Protein AF-A0A7W6G646-F1 (afdb_monomer_lite)

Structure (mmCIF, N/CA/C/O backbone):
data_AF-A0A7W6G646-F1
#
_entry.id   AF-A0A7W6G646-F1
#
loop_
_atom_site.group_PDB
_atom_site.id
_atom_site.type_symbol
_atom_site.label_atom_id
_atom_site.label_alt_id
_atom_site.label_comp_id
_atom_site.label_asym_id
_atom_site.label_entity_id
_atom_site.label_seq_id
_atom_site.pdbx_PDB_ins_code
_atom_site.Cartn_x
_atom_site.Cartn_y
_atom_site.Cartn_z
_atom_site.occupancy
_atom_site.B_iso_or_equiv
_atom_site.auth_seq_id
_atom_site.auth_comp_id
_atom_site.auth_asym_id
_atom_site.auth_atom_id
_atom_site.pdbx_PDB_model_num
ATOM 1 N N . MET A 1 1 ? 10.150 9.027 26.539 1.00 42.88 1 MET A N 1
ATOM 2 C CA . MET A 1 1 ? 9.088 9.222 25.529 1.00 42.88 1 MET A CA 1
ATOM 3 C C . MET A 1 1 ? 8.862 7.885 24.848 1.00 42.88 1 MET A C 1
ATOM 5 O O . MET A 1 1 ? 9.775 7.461 24.166 1.00 42.88 1 MET A O 1
ATOM 9 N N . ASN A 1 2 ? 7.768 7.177 25.147 1.00 41.62 2 ASN A N 1
ATOM 10 C CA . ASN A 1 2 ? 7.185 6.090 24.332 1.00 41.62 2 ASN A CA 1
ATOM 11 C C . ASN A 1 2 ? 6.028 5.461 25.118 1.00 41.62 2 ASN A C 1
ATOM 13 O O . ASN A 1 2 ? 6.113 4.344 25.619 1.00 41.62 2 ASN A O 1
ATOM 17 N N . GLY A 1 3 ? 4.952 6.226 25.283 1.00 47.31 3 GLY A N 1
ATOM 18 C CA . GLY A 1 3 ? 3.675 5.688 25.732 1.00 47.31 3 GLY A CA 1
ATOM 19 C C . GLY A 1 3 ? 2.755 5.585 24.532 1.00 47.31 3 GLY A C 1
ATOM 20 O O . GLY A 1 3 ? 2.107 6.572 24.214 1.00 47.31 3 GLY A O 1
ATOM 21 N N . THR A 1 4 ? 2.732 4.453 23.824 1.00 54.28 4 THR A N 1
ATOM 22 C CA . THR A 1 4 ? 1.643 4.105 22.886 1.00 54.28 4 THR A CA 1
ATOM 23 C C . THR A 1 4 ? 1.876 2.720 22.291 1.00 54.28 4 THR A C 1
ATOM 25 O O . THR A 1 4 ? 2.693 2.584 21.399 1.00 54.28 4 THR A O 1
ATOM 28 N N . ASN A 1 5 ? 1.162 1.690 22.764 1.00 59.94 5 ASN A N 1
ATOM 29 C CA . ASN A 1 5 ? 1.015 0.413 22.034 1.00 59.94 5 ASN A CA 1
ATOM 30 C C . ASN A 1 5 ? -0.308 -0.337 22.322 1.00 59.94 5 ASN A C 1
ATOM 32 O O . ASN A 1 5 ? -0.539 -1.406 21.767 1.00 59.94 5 ASN A O 1
ATOM 36 N N . ALA A 1 6 ? -1.207 0.212 23.151 1.00 56.50 6 ALA A N 1
ATOM 37 C CA . ALA A 1 6 ? -2.523 -0.388 23.408 1.00 56.50 6 ALA A CA 1
ATOM 38 C C . ALA A 1 6 ? -3.656 0.316 22.637 1.00 56.50 6 ALA A C 1
ATOM 40 O O . ALA A 1 6 ? -4.500 -0.351 22.047 1.00 56.50 6 ALA A O 1
ATOM 41 N N . ASN A 1 7 ? -3.653 1.655 22.583 1.00 55.84 7 ASN A N 1
ATOM 42 C CA . ASN A 1 7 ? -4.695 2.407 21.872 1.00 55.84 7 ASN A CA 1
ATOM 43 C C . ASN A 1 7 ? -4.542 2.356 20.351 1.00 55.84 7 ASN A C 1
ATOM 45 O O . ASN A 1 7 ? -5.548 2.220 19.669 1.00 55.84 7 ASN A O 1
ATOM 49 N N . GLN A 1 8 ? -3.315 2.394 19.821 1.00 58.34 8 GLN A N 1
ATOM 50 C CA . GLN A 1 8 ? -3.095 2.308 18.373 1.00 58.34 8 GLN A CA 1
ATOM 51 C C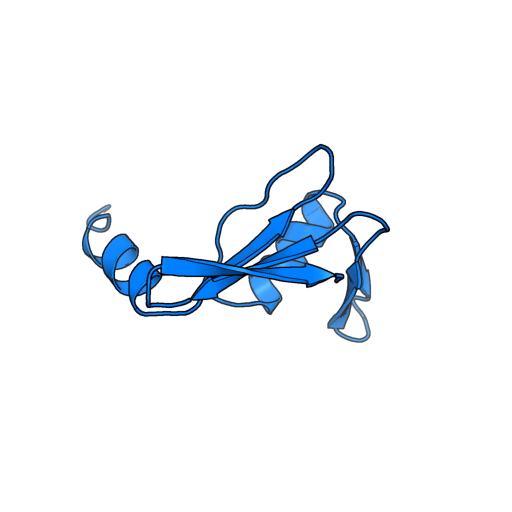 . GLN A 1 8 ? -3.660 0.997 17.811 1.00 58.34 8 GLN A C 1
ATOM 53 O O . GLN A 1 8 ? -4.467 1.042 16.896 1.00 58.34 8 GLN A O 1
ATOM 58 N N . ASN A 1 9 ? -3.373 -0.139 18.466 1.00 58.72 9 ASN A N 1
ATOM 59 C CA . ASN A 1 9 ? -3.932 -1.437 18.079 1.00 58.72 9 ASN A CA 1
ATOM 60 C C . ASN A 1 9 ? -5.470 -1.448 18.093 1.00 58.72 9 ASN A C 1
ATOM 62 O O . ASN A 1 9 ? -6.060 -2.059 17.216 1.00 58.72 9 ASN A O 1
ATOM 66 N N . ARG A 1 10 ? -6.136 -0.770 19.046 1.00 60.59 10 ARG A N 1
ATOM 67 C CA . ARG A 1 10 ? -7.613 -0.688 19.083 1.00 60.59 10 ARG A CA 1
ATOM 68 C C . ARG A 1 10 ? -8.188 0.213 17.990 1.00 60.59 10 ARG A C 1
ATOM 70 O O . ARG A 1 10 ? -9.219 -0.134 17.427 1.00 60.59 10 ARG A O 1
ATOM 77 N N . ILE A 1 11 ? -7.538 1.336 17.682 1.00 60.75 11 ILE A N 1
ATOM 78 C CA . ILE A 1 11 ? -7.956 2.250 16.605 1.00 60.75 11 ILE A CA 1
ATOM 79 C C . ILE A 1 11 ? -7.758 1.581 15.238 1.00 60.75 11 ILE A C 1
ATOM 81 O O . ILE A 1 11 ? -8.606 1.716 14.361 1.00 60.75 11 ILE A O 1
ATOM 85 N N . ASP A 1 12 ? -6.692 0.792 15.091 1.00 63.12 12 ASP A N 1
ATOM 86 C CA . ASP A 1 12 ? -6.409 0.007 13.889 1.00 63.12 12 ASP A CA 1
ATOM 87 C C . ASP A 1 12 ? -7.493 -1.058 13.622 1.00 63.12 12 ASP A C 1
ATOM 89 O O . ASP A 1 12 ? -7.742 -1.380 12.467 1.00 63.12 12 ASP A O 1
ATOM 93 N N . VAL A 1 13 ? -8.178 -1.573 14.658 1.00 64.00 13 VAL A N 1
ATOM 94 C CA . VAL A 1 13 ? -9.348 -2.466 14.491 1.00 64.00 13 VAL A CA 1
ATOM 95 C C . VAL A 1 13 ? -10.635 -1.680 14.216 1.00 64.00 13 VAL A C 1
ATOM 97 O O . VAL A 1 13 ? -11.562 -2.209 13.627 1.00 64.00 13 VAL A O 1
ATOM 100 N N . MET A 1 14 ? -10.732 -0.413 14.625 1.00 71.12 14 MET A N 1
ATOM 101 C CA . MET A 1 14 ? -11.930 0.408 14.383 1.00 71.12 14 MET A CA 1
ATOM 102 C C . MET A 1 14 ? -11.944 1.041 12.984 1.00 71.12 14 MET A C 1
ATOM 104 O O . MET A 1 14 ? -13.013 1.371 12.467 1.00 71.12 14 MET A O 1
ATOM 108 N N . ASN A 1 15 ? -10.779 1.172 12.348 1.00 83.81 15 ASN A N 1
ATOM 109 C CA . ASN A 1 15 ? -10.624 1.779 11.033 1.00 83.81 15 ASN A CA 1
ATOM 110 C C . ASN A 1 15 ? -10.201 0.740 9.989 1.00 83.81 15 ASN A C 1
ATOM 112 O O . ASN A 1 15 ? -9.540 -0.244 10.295 1.00 83.81 15 ASN A O 1
ATOM 116 N N . LYS A 1 16 ? -10.554 0.976 8.719 1.00 91.62 16 LYS A N 1
ATOM 117 C CA . LYS A 1 16 ? -10.065 0.130 7.623 1.00 91.62 16 LYS A CA 1
ATOM 118 C C . LYS A 1 16 ? -8.545 0.243 7.514 1.00 91.62 16 LYS A C 1
ATOM 120 O O . LYS A 1 16 ? -8.030 1.359 7.477 1.00 91.62 16 LYS A O 1
ATOM 125 N N . LEU A 1 17 ? -7.856 -0.887 7.381 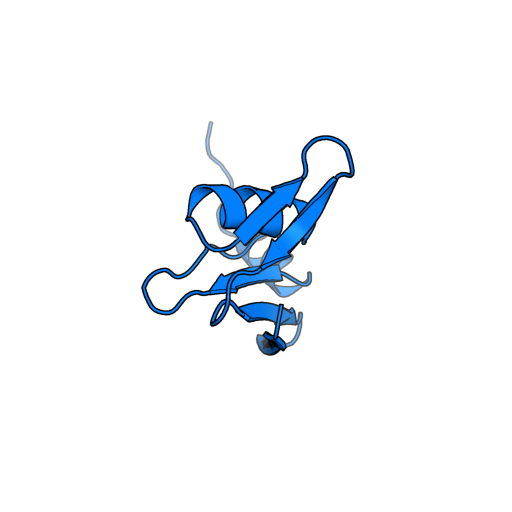1.00 94.06 17 LEU A N 1
ATOM 126 C CA . LEU A 1 17 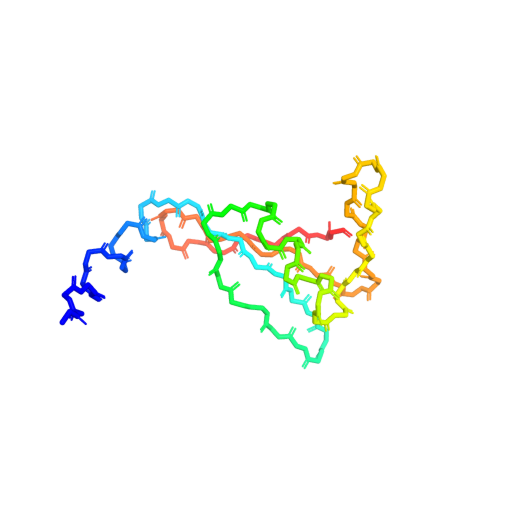? -6.424 -0.919 7.078 1.00 94.06 17 LEU A CA 1
ATOM 127 C C . LEU A 1 17 ? -6.178 -1.474 5.682 1.00 94.06 17 LEU A C 1
ATOM 129 O O . LEU A 1 17 ? -6.951 -2.276 5.175 1.00 94.06 17 LEU A O 1
ATOM 133 N N . TYR A 1 18 ? -5.059 -1.090 5.084 1.00 94.88 18 TYR A N 1
ATOM 134 C CA . TYR A 1 18 ? -4.682 -1.434 3.719 1.00 94.88 18 TYR A CA 1
ATOM 135 C C . TYR A 1 18 ? -3.273 -2.020 3.702 1.00 94.88 18 TYR A C 1
ATOM 137 O O . TYR A 1 18 ? -2.378 -1.503 4.374 1.00 94.88 18 TYR A O 1
ATOM 145 N N . ARG A 1 19 ? -3.042 -3.067 2.910 1.00 95.06 19 ARG A N 1
ATOM 146 C CA . ARG A 1 19 ? -1.692 -3.562 2.605 1.00 95.06 19 ARG A CA 1
ATOM 147 C C . ARG A 1 19 ? -1.610 -4.118 1.193 1.00 95.06 19 ARG A C 1
ATOM 149 O O . ARG A 1 19 ? -2.585 -4.642 0.670 1.00 95.06 19 ARG A O 1
ATOM 156 N N . TYR A 1 20 ? -0.419 -4.064 0.611 1.00 95.06 20 TYR A N 1
ATOM 157 C CA . TYR A 1 20 ? -0.131 -4.736 -0.652 1.00 95.06 20 TYR A CA 1
ATOM 158 C C . TYR A 1 20 ? 0.609 -6.044 -0.404 1.00 95.06 20 TYR A C 1
ATOM 160 O O . TYR A 1 20 ? 1.534 -6.104 0.410 1.00 95.06 20 TYR A O 1
ATOM 168 N N . VAL A 1 21 ? 0.196 -7.085 -1.117 1.00 93.75 21 VAL A N 1
ATO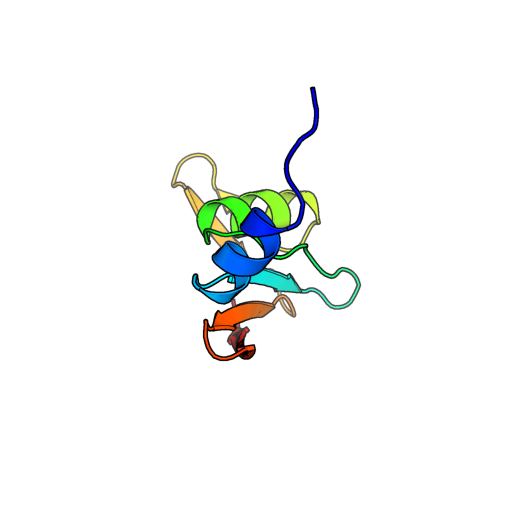M 169 C CA . VAL A 1 21 ? 0.778 -8.425 -1.055 1.00 93.75 21 VAL A CA 1
ATOM 170 C C . VAL A 1 21 ? 1.225 -8.823 -2.451 1.00 93.75 21 VAL A C 1
ATOM 172 O O . VAL A 1 21 ? 0.462 -8.698 -3.404 1.00 93.75 21 VAL A O 1
ATOM 175 N N . THR A 1 22 ? 2.457 -9.301 -2.566 1.00 91.81 22 THR A N 1
ATOM 176 C CA . THR A 1 22 ? 3.015 -9.904 -3.780 1.00 91.81 22 THR A CA 1
ATOM 177 C C . THR A 1 22 ? 3.328 -11.374 -3.513 1.00 91.81 22 THR A C 1
ATOM 179 O O . THR A 1 22 ? 3.280 -11.827 -2.369 1.00 91.81 22 THR A O 1
ATOM 182 N N . ALA A 1 23 ? 3.712 -12.122 -4.549 1.00 90.50 23 ALA A N 1
ATOM 183 C CA . ALA A 1 23 ? 4.120 -13.521 -4.401 1.00 90.50 23 ALA A CA 1
ATOM 184 C C . ALA A 1 23 ? 5.273 -13.727 -3.395 1.00 90.50 23 ALA A C 1
ATOM 186 O O . ALA A 1 23 ? 5.362 -14.778 -2.767 1.00 90.50 23 ALA A O 1
ATOM 187 N N . HIS A 1 24 ? 6.149 -12.729 -3.228 1.00 89.81 24 HIS A N 1
ATOM 188 C CA . HIS A 1 24 ? 7.367 -12.853 -2.418 1.00 89.81 24 HIS A CA 1
ATOM 189 C C . HIS A 1 24 ? 7.394 -11.944 -1.184 1.00 89.81 24 HIS A C 1
ATOM 191 O O . HIS A 1 24 ? 8.283 -12.089 -0.346 1.00 89.81 24 HIS A O 1
ATOM 197 N N . ARG A 1 25 ? 6.486 -10.965 -1.075 1.00 91.19 25 ARG A N 1
ATOM 198 C CA . ARG A 1 25 ? 6.513 -9.955 -0.007 1.00 91.19 25 ARG A CA 1
ATOM 199 C C . ARG A 1 25 ? 5.109 -9.595 0.459 1.00 91.19 25 ARG A C 1
ATOM 201 O O . ARG A 1 25 ? 4.205 -9.393 -0.344 1.00 91.19 25 ARG A O 1
ATOM 208 N N . VAL A 1 26 ? 4.963 -9.431 1.769 1.00 93.31 26 VAL A N 1
ATOM 209 C CA . VAL A 1 26 ? 3.724 -8.988 2.418 1.00 93.31 26 VAL A CA 1
ATOM 210 C C . VAL A 1 26 ? 3.981 -7.627 3.055 1.00 93.31 26 VAL A C 1
ATOM 212 O O . VAL A 1 26 ? 4.879 -7.485 3.885 1.00 93.31 26 VAL A O 1
ATOM 215 N N . GLY A 1 27 ? 3.216 -6.615 2.651 1.00 91.00 27 GLY A N 1
ATOM 216 C CA . GLY A 1 27 ? 3.274 -5.286 3.249 1.00 91.00 27 GLY A CA 1
ATOM 217 C C . GLY A 1 27 ? 2.700 -5.251 4.668 1.00 91.00 27 GLY A C 1
ATOM 218 O O . GLY A 1 27 ? 1.894 -6.097 5.061 1.00 91.00 27 GLY A O 1
ATOM 219 N N . LYS A 1 28 ? 3.088 -4.232 5.442 1.00 93.19 28 LYS A N 1
ATOM 220 C CA . LYS A 1 28 ? 2.434 -3.921 6.719 1.00 93.19 28 LYS A CA 1
ATOM 221 C C . LYS A 1 28 ? 1.013 -3.405 6.456 1.00 93.19 28 LYS A C 1
ATOM 223 O O . LYS A 1 28 ? 0.737 -2.865 5.389 1.00 93.19 28 LYS A O 1
ATOM 228 N N . TRP A 1 29 ? 0.131 -3.546 7.438 1.00 93.69 29 TRP A N 1
ATOM 229 C CA . TRP A 1 29 ? -1.129 -2.813 7.478 1.00 93.69 29 TRP A CA 1
ATOM 230 C C . TRP A 1 29 ? -0.890 -1.315 7.701 1.00 93.69 29 TRP A C 1
ATOM 232 O O . TRP A 1 29 ? -0.136 -0.925 8.597 1.00 93.69 29 TRP A O 1
ATOM 242 N N . TYR A 1 30 ? -1.541 -0.491 6.886 1.00 93.31 30 TYR A N 1
ATOM 243 C CA . TYR A 1 30 ? -1.503 0.967 6.953 1.00 93.31 30 TYR A CA 1
ATOM 244 C C . TYR A 1 30 ? -2.919 1.536 7.087 1.00 93.31 30 TYR A C 1
ATOM 246 O O . TYR A 1 30 ? -3.847 0.960 6.526 1.00 93.31 30 TYR A O 1
ATOM 254 N N . PRO A 1 31 ? -3.099 2.669 7.782 1.00 91.44 31 PRO A N 1
ATOM 255 C CA . PRO A 1 31 ? -4.422 3.248 8.029 1.00 91.44 31 PRO A CA 1
ATOM 256 C C . PRO A 1 31 ? -5.058 3.896 6.789 1.00 91.44 31 PRO A C 1
ATOM 258 O O . PRO A 1 31 ? -6.254 4.172 6.780 1.00 91.44 31 PRO A O 1
ATOM 261 N N . ASP A 1 32 ? -4.279 4.148 5.737 1.00 90.75 32 ASP A N 1
ATOM 262 C CA . ASP A 1 32 ? -4.751 4.788 4.516 1.00 90.75 32 ASP A CA 1
ATOM 263 C C . ASP A 1 32 ? -4.127 4.164 3.257 1.00 90.75 32 ASP A C 1
ATOM 265 O O . ASP A 1 32 ? -2.989 3.676 3.254 1.00 90.75 32 ASP A O 1
ATOM 269 N N . LEU A 1 33 ? -4.898 4.185 2.167 1.00 91.56 33 LEU A N 1
ATOM 270 C CA . LEU A 1 33 ? -4.517 3.569 0.897 1.00 91.56 33 LEU A CA 1
ATOM 271 C C . LEU A 1 33 ? -3.293 4.245 0.262 1.00 91.56 33 LEU A C 1
ATOM 273 O O . LEU A 1 33 ? -2.457 3.560 -0.324 1.00 91.56 33 LEU A O 1
ATOM 277 N N . ALA A 1 34 ? -3.155 5.566 0.398 1.00 91.56 34 ALA A N 1
ATOM 278 C CA . ALA A 1 34 ? -2.046 6.311 -0.194 1.00 91.56 34 ALA A CA 1
ATOM 279 C C . ALA A 1 34 ? -0.704 5.924 0.448 1.00 91.56 34 ALA A C 1
ATOM 281 O O . ALA A 1 34 ? 0.290 5.702 -0.248 1.00 91.56 34 ALA A O 1
ATOM 282 N N . THR A 1 35 ? -0.672 5.772 1.772 1.00 92.12 35 THR A N 1
ATOM 283 C CA . THR A 1 35 ? 0.484 5.250 2.500 1.00 92.12 35 THR A CA 1
ATOM 284 C C . THR A 1 35 ? 0.785 3.819 2.065 1.00 92.12 35 THR A C 1
ATOM 286 O O . THR A 1 35 ? 1.935 3.522 1.731 1.00 92.12 35 THR A O 1
ATOM 289 N N . ALA A 1 36 ? -0.230 2.953 1.965 1.00 93.81 36 ALA A N 1
ATOM 290 C CA . ALA A 1 36 ? -0.045 1.586 1.478 1.00 93.81 36 ALA A CA 1
ATOM 291 C C . ALA A 1 36 ? 0.566 1.545 0.065 1.00 93.81 36 ALA A C 1
ATOM 293 O O . ALA A 1 36 ? 1.509 0.789 -0.152 1.00 93.81 36 ALA A O 1
ATOM 294 N N . GLN A 1 37 ? 0.111 2.390 -0.867 1.00 93.56 37 GLN A N 1
ATOM 295 C CA . GLN A 1 37 ? 0.651 2.501 -2.232 1.00 93.56 37 GLN A CA 1
ATOM 296 C C . GLN A 1 37 ? 2.109 2.979 -2.257 1.00 93.56 37 GLN A C 1
ATOM 298 O O . GLN A 1 37 ? 2.950 2.416 -2.959 1.00 93.56 37 GLN A O 1
ATOM 303 N N . ARG A 1 38 ? 2.453 3.981 -1.439 1.00 91.75 38 ARG A N 1
ATOM 304 C CA . ARG A 1 38 ? 3.838 4.472 -1.325 1.00 91.75 38 ARG A CA 1
ATOM 305 C C . ARG A 1 38 ? 4.788 3.385 -0.834 1.00 91.75 38 ARG A C 1
ATOM 307 O O . ARG A 1 38 ? 5.906 3.267 -1.334 1.00 91.75 38 ARG A O 1
ATOM 314 N N . PHE A 1 39 ? 4.365 2.586 0.143 1.00 91.81 39 PHE A N 1
ATOM 315 C CA . PHE A 1 39 ? 5.165 1.458 0.615 1.00 91.81 39 PHE A CA 1
ATOM 316 C C . PHE A 1 39 ? 5.154 0.283 -0.365 1.00 91.81 39 PHE A C 1
ATOM 318 O O . PHE A 1 39 ? 6.186 -0.365 -0.517 1.00 91.81 39 PHE A O 1
ATOM 325 N N . ALA A 1 40 ? 4.054 0.060 -1.086 1.00 90.81 40 ALA A N 1
ATOM 326 C CA . ALA A 1 40 ? 3.962 -0.920 -2.164 1.00 90.81 40 ALA A CA 1
ATOM 327 C C . ALA A 1 40 ? 5.016 -0.661 -3.250 1.00 90.81 40 ALA A C 1
ATOM 329 O O . ALA A 1 40 ? 5.738 -1.577 -3.640 1.00 90.81 40 ALA A O 1
ATOM 330 N N . PHE A 1 41 ? 5.181 0.599 -3.660 1.00 89.88 41 PHE A N 1
ATOM 331 C CA . PHE A 1 41 ? 6.247 1.006 -4.575 1.00 89.88 41 PHE A CA 1
ATOM 332 C C . PHE A 1 41 ? 7.640 0.656 -4.024 1.00 89.88 41 PHE A C 1
ATOM 334 O O . PHE A 1 41 ? 8.438 0.022 -4.710 1.00 89.88 41 PHE A O 1
ATOM 341 N N . LYS A 1 42 ? 7.906 0.956 -2.744 1.00 87.81 42 LYS A N 1
ATOM 342 C CA . LYS A 1 42 ? 9.193 0.642 -2.089 1.00 87.81 42 LYS A CA 1
ATOM 343 C C . LYS A 1 42 ? 9.500 -0.855 -2.012 1.00 87.81 42 LYS A C 1
ATOM 345 O O . LYS A 1 42 ? 10.665 -1.237 -2.076 1.00 87.81 42 LYS A O 1
ATOM 350 N N . ILE A 1 43 ? 8.485 -1.708 -1.859 1.00 85.50 43 ILE A N 1
ATOM 351 C CA . ILE A 1 43 ? 8.676 -3.167 -1.798 1.00 85.50 43 ILE A CA 1
ATOM 352 C C . ILE A 1 43 ? 8.666 -3.835 -3.179 1.00 85.50 43 ILE A C 1
ATOM 354 O O . ILE A 1 43 ? 8.870 -5.048 -3.240 1.00 85.50 43 ILE A O 1
ATOM 358 N N . GLY A 1 44 ? 8.468 -3.073 -4.261 1.00 85.62 44 GLY A N 1
ATOM 359 C CA . GLY A 1 44 ? 8.411 -3.586 -5.632 1.00 85.62 44 GLY A CA 1
ATOM 360 C C . GLY A 1 44 ? 7.076 -4.238 -6.000 1.00 85.62 44 GLY A C 1
ATOM 361 O O . GLY A 1 44 ? 7.047 -5.127 -6.841 1.00 85.62 44 GLY A O 1
ATOM 362 N N . ALA A 1 45 ? 5.977 -3.838 -5.357 1.00 88.50 45 ALA A N 1
ATOM 363 C CA . ALA A 1 45 ? 4.634 -4.357 -5.630 1.00 88.50 45 ALA A CA 1
ATOM 364 C C . ALA A 1 45 ? 3.905 -3.617 -6.770 1.00 88.50 45 ALA A C 1
ATOM 366 O O . ALA A 1 45 ? 2.860 -4.068 -7.237 1.00 88.50 45 ALA A O 1
ATOM 367 N N . GLY A 1 46 ? 4.436 -2.489 -7.228 1.00 89.12 46 GLY A N 1
ATOM 368 C CA . GLY A 1 46 ? 3.873 -1.714 -8.327 1.00 89.12 46 GLY A CA 1
ATOM 369 C C . GLY A 1 46 ? 4.710 -0.480 -8.624 1.00 89.12 46 GLY A C 1
ATOM 370 O O . GLY A 1 46 ? 5.752 -0.273 -8.002 1.00 89.12 46 GLY A O 1
ATOM 371 N N . PHE A 1 47 ? 4.239 0.340 -9.554 1.00 90.25 47 PHE A N 1
ATOM 372 C CA . PHE A 1 47 ? 4.841 1.605 -9.953 1.00 90.25 47 PHE A CA 1
ATOM 373 C C . PHE A 1 47 ? 4.008 2.782 -9.436 1.00 90.25 47 PHE A C 1
ATOM 375 O O . PHE A 1 47 ? 2.782 2.779 -9.551 1.00 90.25 47 PHE A O 1
ATOM 382 N N . MET A 1 48 ? 4.670 3.801 -8.883 1.00 89.81 48 MET A N 1
ATOM 383 C CA . MET A 1 48 ? 4.031 5.053 -8.480 1.00 89.81 48 MET A CA 1
ATOM 384 C C . MET A 1 48 ? 4.400 6.149 -9.479 1.00 89.81 48 MET A C 1
ATOM 386 O O . MET A 1 48 ? 5.555 6.562 -9.558 1.00 89.81 48 MET A O 1
ATOM 390 N N . ALA A 1 49 ? 3.420 6.648 -10.226 1.00 87.31 49 ALA A N 1
ATOM 391 C CA . ALA A 1 49 ? 3.609 7.777 -11.121 1.00 87.31 49 ALA A CA 1
ATOM 392 C C . ALA A 1 49 ? 3.636 9.080 -10.306 1.00 87.31 49 ALA A C 1
ATOM 394 O O . ALA A 1 49 ? 2.595 9.646 -9.983 1.00 87.31 49 ALA A O 1
ATOM 395 N N . GLU A 1 50 ? 4.829 9.578 -9.974 1.00 82.00 50 GLU A N 1
ATOM 396 C CA . GLU A 1 50 ? 5.009 10.746 -9.090 1.00 82.00 50 GLU A CA 1
ATOM 397 C C . GLU A 1 50 ? 4.303 12.015 -9.592 1.00 82.00 50 GLU A C 1
ATOM 399 O O . GLU A 1 50 ? 3.823 12.813 -8.793 1.00 82.00 50 GLU A O 1
ATOM 404 N N . LYS A 1 51 ? 4.187 12.183 -10.916 1.00 83.94 51 LYS A N 1
ATOM 405 C CA . LYS A 1 51 ? 3.530 13.349 -11.527 1.00 83.94 51 LYS A CA 1
ATOM 406 C C . LYS A 1 51 ? 2.004 13.327 -11.423 1.00 83.94 51 LYS A C 1
ATOM 408 O O . LYS A 1 51 ? 1.403 14.389 -11.325 1.00 83.94 51 LYS A O 1
ATOM 413 N N . SER A 1 52 ? 1.380 12.151 -11.484 1.00 85.25 52 SER A N 1
ATOM 414 C CA . SER A 1 52 ? -0.085 12.008 -11.452 1.00 85.25 52 SER A CA 1
ATOM 415 C C . SER A 1 52 ? -0.613 11.514 -10.106 1.00 85.25 52 SER A C 1
ATOM 417 O O . SER A 1 52 ? -1.816 11.556 -9.870 1.00 85.25 52 SER A O 1
ATOM 419 N N . GLY A 1 53 ? 0.263 11.015 -9.231 1.00 83.44 53 GLY A N 1
ATOM 420 C CA . GLY A 1 53 ? -0.126 10.367 -7.982 1.00 83.44 53 GLY A CA 1
ATOM 421 C C . GLY A 1 53 ? -0.823 9.017 -8.182 1.00 83.44 53 GLY A C 1
ATOM 422 O O . GLY A 1 53 ? -1.370 8.482 -7.222 1.00 83.44 53 GLY A O 1
ATOM 423 N N . GLN A 1 54 ? -0.817 8.459 -9.398 1.00 87.31 54 GLN A N 1
ATOM 424 C CA . GLN A 1 54 ? -1.422 7.157 -9.667 1.00 87.31 54 GLN A CA 1
ATOM 425 C C . GLN A 1 54 ? -0.466 6.019 -9.330 1.00 87.31 54 GLN A C 1
ATOM 427 O O . GLN A 1 54 ? 0.698 6.013 -9.731 1.00 87.31 54 GLN A O 1
ATOM 432 N N . PHE A 1 55 ? -1.000 5.025 -8.633 1.00 89.06 55 PHE A N 1
ATOM 433 C CA . PHE A 1 55 ? -0.332 3.758 -8.399 1.00 89.06 55 PHE A CA 1
ATOM 434 C C . PHE A 1 55 ? -0.850 2.716 -9.388 1.00 89.06 55 PHE A C 1
ATOM 436 O O . PHE A 1 55 ? -2.058 2.587 -9.574 1.00 89.06 55 PHE A O 1
ATOM 443 N N . SER A 1 56 ? 0.057 1.966 -10.004 1.00 90.25 56 SER A N 1
ATOM 444 C CA . SER A 1 56 ? -0.263 0.811 -10.844 1.00 90.25 56 SER A CA 1
ATOM 445 C C . SER A 1 56 ? 0.381 -0.426 -10.244 1.00 90.25 56 SER A C 1
ATOM 447 O O . SER A 1 56 ? 1.601 -0.471 -10.073 1.00 90.25 56 SER A O 1
ATOM 449 N N . SER A 1 57 ? -0.431 -1.419 -9.897 1.00 91.62 57 SER A N 1
ATOM 450 C CA . SER A 1 57 ? 0.060 -2.666 -9.321 1.00 91.62 57 SER A CA 1
ATOM 451 C C . SER A 1 57 ? 0.719 -3.543 -10.397 1.00 91.62 57 SER A C 1
ATOM 453 O O . SER A 1 57 ? 0.358 -3.489 -11.574 1.00 91.62 57 SER A O 1
ATOM 455 N N . TYR A 1 58 ? 1.731 -4.323 -10.014 1.00 91.31 58 TYR A N 1
ATOM 456 C CA . TYR A 1 58 ? 2.293 -5.343 -10.901 1.00 91.31 58 TYR A CA 1
ATOM 457 C C . TYR A 1 58 ? 1.448 -6.616 -10.901 1.00 91.31 58 TYR A C 1
ATOM 459 O O . TYR A 1 58 ? 0.722 -6.905 -9.953 1.00 91.31 58 TYR A O 1
ATOM 467 N N . LEU A 1 59 ? 1.582 -7.420 -11.958 1.00 89.19 59 LEU A N 1
ATOM 468 C CA . LEU A 1 59 ? 0.864 -8.686 -12.071 1.00 89.19 59 LEU A CA 1
ATOM 469 C C . LEU A 1 59 ? 1.133 -9.582 -10.851 1.00 89.19 59 LEU A C 1
ATOM 471 O O . LEU A 1 59 ? 2.280 -9.824 -10.478 1.00 89.19 59 LEU A O 1
ATOM 475 N N . GLY A 1 60 ? 0.057 -10.086 -10.243 1.00 88.25 60 GLY A N 1
ATOM 476 C CA . GLY A 1 60 ? 0.123 -10.911 -9.034 1.00 88.25 60 GLY A CA 1
ATOM 477 C C . GLY A 1 60 ? 0.195 -10.112 -7.729 1.00 88.25 60 GLY A C 1
ATOM 478 O O . GLY A 1 60 ? 0.170 -10.714 -6.653 1.00 88.25 60 GLY A O 1
ATOM 479 N N . THR A 1 61 ? 0.239 -8.780 -7.797 1.00 93.19 61 THR A N 1
ATOM 480 C CA . THR A 1 61 ? 0.029 -7.921 -6.637 1.00 93.19 61 THR A CA 1
ATOM 481 C C . THR A 1 61 ? -1.459 -7.829 -6.312 1.00 93.19 61 THR A C 1
ATOM 483 O O . THR A 1 61 ? -2.313 -7.671 -7.182 1.00 93.19 61 THR A O 1
ATOM 486 N N . ARG A 1 62 ? -1.773 -7.916 -5.021 1.00 94.56 62 ARG A N 1
ATOM 487 C CA . ARG A 1 62 ? -3.132 -7.820 -4.483 1.00 94.56 62 ARG A CA 1
ATOM 488 C C . ARG A 1 62 ? -3.172 -6.753 -3.407 1.00 94.56 62 ARG A C 1
ATOM 490 O O . ARG A 1 62 ? -2.275 -6.687 -2.561 1.00 94.56 62 ARG A O 1
ATOM 497 N N . LEU A 1 63 ? -4.220 -5.942 -3.432 1.00 95.62 63 LEU A N 1
ATOM 498 C CA . LEU A 1 63 ? -4.555 -5.044 -2.338 1.00 95.62 63 LEU A CA 1
ATOM 499 C C . LEU A 1 63 ? -5.436 -5.812 -1.361 1.00 95.62 63 LEU A C 1
ATOM 501 O O . LEU A 1 63 ? -6.511 -6.276 -1.727 1.00 95.62 63 LEU A O 1
ATOM 505 N N . GLU A 1 64 ? -4.998 -5.923 -0.117 1.00 96.31 64 GLU A N 1
ATOM 506 C CA . GLU A 1 64 ? -5.826 -6.427 0.970 1.00 96.31 64 GLU A CA 1
ATOM 507 C C . GLU A 1 64 ? -6.313 -5.264 1.827 1.00 96.31 64 GLU A C 1
ATOM 509 O O . GLU A 1 64 ? -5.551 -4.345 2.143 1.00 96.31 64 GLU A O 1
ATOM 514 N N . VAL A 1 65 ? -7.587 -5.321 2.206 1.00 95.38 65 VAL A N 1
ATOM 515 C CA . VAL A 1 65 ? -8.246 -4.359 3.084 1.00 95.38 65 VAL A CA 1
ATOM 516 C C . VAL A 1 65 ? -8.781 -5.105 4.297 1.00 95.38 65 VAL A C 1
ATOM 518 O O . VAL A 1 65 ? -9.615 -5.997 4.153 1.00 95.38 65 VAL A O 1
ATOM 521 N N . LEU A 1 66 ? -8.298 -4.745 5.483 1.00 94.25 66 LEU A N 1
ATOM 522 C CA . LEU A 1 66 ? -8.859 -5.201 6.747 1.00 94.25 66 LEU A CA 1
ATOM 523 C C . LEU A 1 66 ? -10.027 -4.284 7.096 1.00 94.25 66 LEU A C 1
ATOM 525 O O . LEU A 1 66 ? -9.847 -3.074 7.241 1.00 94.25 66 LEU A O 1
ATOM 529 N N . LEU A 1 67 ? -11.219 -4.852 7.185 1.00 90.94 67 LEU A N 1
ATOM 530 C CA . LEU A 1 67 ? -12.423 -4.171 7.628 1.00 90.94 67 LEU A CA 1
ATOM 531 C C . LEU A 1 67 ? -12.470 -4.104 9.165 1.00 90.94 67 LEU A C 1
ATOM 533 O O . LEU A 1 67 ? -11.830 -4.919 9.833 1.00 90.94 67 LEU A O 1
ATOM 537 N N . PRO A 1 68 ? -13.244 -3.166 9.745 1.00 86.94 68 PRO A N 1
ATOM 538 C CA . PRO A 1 68 ? -13.313 -3.012 11.198 1.00 86.94 68 PRO A CA 1
ATOM 539 C C . PRO A 1 68 ? -13.875 -4.224 11.960 1.00 86.94 68 PRO A C 1
ATOM 541 O O . PRO A 1 68 ? -13.674 -4.371 13.161 1.00 86.94 68 PRO A O 1
ATOM 544 N N . ASP A 1 69 ? -14.596 -5.103 11.267 1.00 87.00 69 ASP A N 1
ATOM 545 C CA . ASP A 1 69 ? -15.119 -6.364 11.801 1.00 87.00 69 ASP A CA 1
ATOM 546 C C . ASP A 1 69 ? -14.088 -7.511 11.762 1.00 87.00 69 ASP A C 1
ATOM 548 O O . ASP A 1 69 ? -14.399 -8.646 12.123 1.00 87.00 69 ASP A O 1
ATOM 552 N N . GLY A 1 70 ? -12.853 -7.222 11.337 1.00 86.69 70 GLY A N 1
ATOM 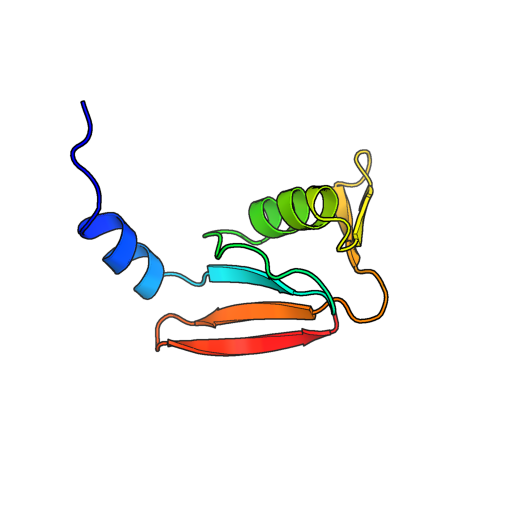553 C CA . GLY A 1 70 ? -11.759 -8.181 11.232 1.00 86.69 70 GLY A CA 1
ATOM 554 C C . GLY A 1 70 ? -11.723 -8.956 9.914 1.00 86.69 70 GLY A C 1
ATOM 555 O O . GLY A 1 70 ? -10.821 -9.775 9.723 1.00 86.69 70 GLY A O 1
ATOM 556 N N . GLN A 1 71 ? -12.657 -8.718 8.989 1.00 90.69 71 GLN A N 1
ATOM 557 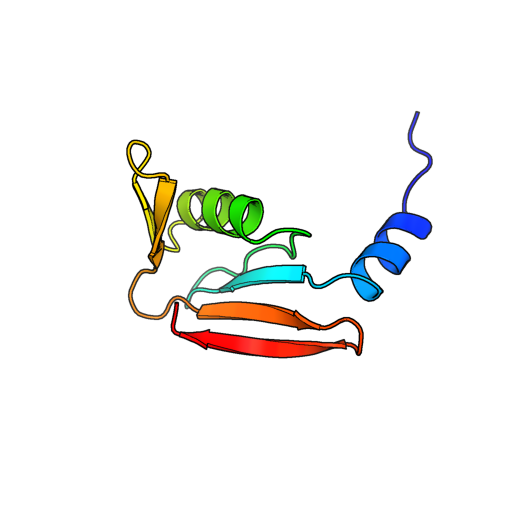C CA . GLN A 1 71 ? -12.642 -9.382 7.688 1.00 90.69 71 GLN A CA 1
ATOM 558 C C . GLN A 1 71 ? -11.557 -8.806 6.777 1.00 90.69 71 GLN A C 1
ATOM 560 O O . GLN A 1 71 ? -11.392 -7.592 6.672 1.00 90.69 71 GLN A O 1
ATOM 565 N N . VAL A 1 72 ? -10.839 -9.677 6.067 1.00 93.50 72 VAL A N 1
ATOM 566 C CA . VAL A 1 72 ? -9.879 -9.267 5.036 1.00 93.50 72 VAL A CA 1
ATOM 567 C C . VAL A 1 72 ? -10.498 -9.486 3.665 1.00 93.50 72 VAL A C 1
ATOM 569 O O . VAL A 1 72 ? -10.747 -10.621 3.264 1.00 93.50 72 VAL A O 1
ATOM 572 N N . VAL A 1 73 ? -10.707 -8.395 2.932 1.00 94.12 73 VAL A N 1
ATOM 573 C CA . VAL A 1 73 ? -11.140 -8.430 1.532 1.00 94.12 73 VAL A CA 1
ATOM 574 C C . VAL A 1 73 ? -9.950 -8.143 0.626 1.00 94.12 73 VAL A C 1
ATOM 576 O O . VAL A 1 73 ? -9.149 -7.252 0.906 1.00 94.12 73 VAL A O 1
ATOM 579 N N . ALA A 1 74 ? -9.809 -8.908 -0.454 1.00 90.62 74 ALA A N 1
ATOM 580 C CA . ALA A 1 74 ? -8.719 -8.748 -1.409 1.00 90.62 74 ALA A CA 1
ATOM 581 C C . ALA A 1 74 ? -9.258 -8.275 -2.761 1.00 90.62 74 ALA A C 1
ATOM 583 O O . ALA A 1 74 ? -10.200 -8.858 -3.296 1.00 90.62 74 ALA A O 1
ATOM 584 N N . ALA A 1 75 ? -8.635 -7.243 -3.320 1.00 82.62 75 ALA A N 1
ATOM 585 C CA . ALA A 1 75 ? -8.869 -6.777 -4.676 1.00 82.62 75 ALA A CA 1
ATOM 586 C C . ALA A 1 75 ? -7.640 -7.076 -5.542 1.00 82.62 75 ALA A C 1
ATOM 588 O O . ALA A 1 75 ? -6.496 -6.896 -5.104 1.00 82.62 75 ALA A O 1
ATOM 589 N N . ALA A 1 76 ? -7.880 -7.521 -6.779 1.00 70.62 76 ALA A N 1
ATOM 590 C CA . ALA A 1 76 ? -6.863 -7.446 -7.821 1.00 70.62 76 ALA A CA 1
ATOM 591 C C . ALA A 1 76 ? -6.568 -5.957 -8.046 1.00 70.62 76 ALA A C 1
ATOM 593 O O . ALA A 1 76 ? -7.494 -5.182 -8.292 1.00 70.62 76 ALA A O 1
ATOM 594 N N . ALA A 1 77 ? -5.316 -5.565 -7.820 1.00 61.47 77 ALA A N 1
ATOM 595 C CA . ALA A 1 77 ? -4.898 -4.169 -7.807 1.00 61.47 77 ALA A CA 1
ATOM 596 C C . ALA A 1 77 ? -4.456 -3.685 -9.189 1.00 61.47 77 ALA A C 1
ATOM 598 O O . ALA A 1 77 ? -3.986 -4.524 -9.989 1.00 61.47 77 ALA A O 1
#

Radius of gyration: 13.45 Å; chains: 1; bounding box: 24×27×38 Å

Foldseek 3Di:
DDPDDPVVVLVPLQAKWKAKDAPVDTGDTDRDPLVRQVVCVVVVQFDQPPVVRDTDGDPRMWMWMQHSVRDIDIDDD

Secondary structure (DSSP, 8-state):
----SSHHHHHHHHS-EEEEE-SS-BPPPBSSHHHHHHHHHHHTSEEEETTTTEEEEPTT-EEEEE-TTS-EEEEE-

pLDDT: mean 83.77, std 14.07, range [41.62, 96.31]

Sequence (77 aa):
MNGTNANQNRIDVMNKLYRYVTAHRVGKWYPDLATAQRFAFKIGAGFMAEKSGQFSSYLGTRLEVLLPDGQVVAAAA

Organism: NCBI:txid563162